Protein AF-A0A158P7G9-F1 (afdb_monomer)

Mean predicted aligned error: 16.79 Å

Solvent-accessible surface area (backbone atoms only — not comparable to full-atom values): 9884 Å² total; per-residue (Å²): 101,29,85,90,69,49,82,59,61,77,78,54,46,59,65,84,49,72,79,33,96,84,27,44,37,32,59,72,28,66,72,44,48,54,52,50,53,50,50,55,51,51,53,60,57,70,72,47,77,51,72,66,55,52,53,50,53,51,49,52,54,51,51,52,51,52,54,53,52,51,52,51,52,51,53,54,51,50,49,52,51,52,52,51,51,48,49,52,51,51,51,51,52,50,49,52,51,49,55,50,50,51,52,51,51,55,48,53,50,52,52,50,53,50,52,49,51,52,50,52,51,52,55,53,65,73,60,64,70,79,78,80,82,84,78,86,80,93,80,83,82,87,83,87,82,87,81,83,81,88,84,88,79,96,72,91,83,85,84,87,131

Organism: Angiostrongylus cantonensis (NCBI:txid6313)

InterPro domains:
  IPR002172 Low-density lipoprotein (LDL) receptor class A repeat [PF00057] (2-29)
  IPR002172 Low-density lipoprotein (LDL) receptor class A repeat [PS50068] (1-30)
  IPR002172 Low-density lipoprotein (LDL) receptor class A repeat [SM00192] (1-31)
  IPR002172 Low-density lipoprotein (LDL) receptor class A repeat [cd00112] (2-29)
  IPR023415 Low-density lipoprotein (LDL) receptor class A, conserved site [PS01209] (7-29)
  IPR036055 LDL receptor-like superfamily [G3DSA:4.10.400.10] (1-32)
  IPR036055 LDL receptor-like superfamily [SSF57424] (1-32)

Sequence (161 aa):
MCGNGTCIEKSLACDRHYDCIDGTDETECEYFKEAMLRREEEERRTEQPSETEREEEYRGREDMRRIEEERRRTEEQEQRRTEEEERRRIEEEEQRRKAGQEKIERKLEMESRRAQMEDEHRRSEGRTEAAPSVSFKDDYDEELPCLDHEFQCHTGECIDK

Secondary structure (DSSP, 8-state):
--TTS----GGGSSSSS--STT-HHHHTSHHHHHHHHHHHHHHHHHTSPPHHHHHHHHHHHHHHHHHHHHHHHHHHHHHHHHHHHHHHHHHHHHHHHHHHHHHHHHHHHHHHHHHHHHHHHHHHHTT--------------------------SS------

Radius of gyration: 61.54 Å; Cα contacts (8 Å, |Δi|>4): 41; chains: 1; bounding box: 133×57×137 Å

pLDDT: mean 82.25, std 20.01, range [35.5, 98.19]

Foldseek 3Di:
DAPVPDDDDPCQQCPPDQPDPVSRSNCVDPVNVVVVVVVVVVVVVVPDDDPVRVVVVVVVVVVVVVVVVVVVVVVVVVVVVVVVVVVVVVVVVVVVVVVVVVVVVVVVVVVVVVVVVVVVVVVVVVPDDDDPDDDDDPDDDDDDDDDDDDDDDDDDDDDDD

Structure (mmCIF, N/CA/C/O backbone):
data_AF-A0A158P7G9-F1
#
_entry.id   AF-A0A158P7G9-F1
#
loop_
_atom_site.group_PDB
_atom_site.id
_atom_site.type_symbol
_atom_site.label_atom_id
_atom_site.label_alt_id
_atom_site.label_comp_id
_atom_site.label_asym_id
_atom_site.label_entity_id
_atom_site.label_seq_id
_atom_site.pdbx_PDB_ins_code
_atom_site.Cartn_x
_atom_site.Cartn_y
_atom_site.Cartn_z
_atom_site.occupancy
_atom_site.B_iso_or_equiv
_atom_site.auth_seq_id
_atom_site.auth_comp_id
_atom_site.auth_asym_id
_atom_site.auth_atom_id
_atom_site.pdbx_PDB_model_num
ATOM 1 N N . MET A 1 1 ? 51.431 -0.849 -38.409 1.00 77.25 1 MET A N 1
ATOM 2 C CA . MET A 1 1 ? 51.970 -2.029 -37.696 1.00 77.25 1 MET A CA 1
ATOM 3 C C . MET A 1 1 ? 50.804 -2.601 -36.921 1.00 77.25 1 MET A C 1
ATOM 5 O O . MET A 1 1 ? 50.107 -1.812 -36.299 1.00 77.25 1 MET A O 1
ATOM 9 N N . CYS A 1 2 ? 50.565 -3.904 -37.025 1.00 86.69 2 CYS A N 1
ATOM 10 C CA . CYS A 1 2 ? 49.495 -4.596 -36.307 1.00 86.69 2 CYS A CA 1
ATOM 11 C C . CYS A 1 2 ? 49.756 -4.599 -34.794 1.00 86.69 2 CYS A C 1
ATOM 13 O O . CYS A 1 2 ? 50.914 -4.487 -34.377 1.00 86.69 2 CYS A O 1
ATOM 15 N N . GLY A 1 3 ? 48.721 -4.808 -33.976 1.00 83.12 3 GLY A N 1
ATOM 16 C CA . GLY A 1 3 ? 48.842 -4.927 -32.518 1.00 83.12 3 GLY A CA 1
ATOM 17 C C . GLY A 1 3 ? 49.736 -6.092 -32.088 1.00 83.12 3 GLY A C 1
ATOM 18 O O . GLY A 1 3 ? 50.478 -5.985 -31.114 1.00 83.12 3 GLY A O 1
ATOM 19 N N . ASN A 1 4 ? 49.773 -7.158 -32.890 1.00 84.06 4 ASN A N 1
ATOM 20 C CA . ASN A 1 4 ? 50.695 -8.289 -32.728 1.00 84.06 4 ASN A CA 1
ATOM 21 C C . ASN A 1 4 ? 52.157 -8.013 -33.156 1.00 84.06 4 ASN A C 1
ATOM 23 O O . ASN A 1 4 ? 52.992 -8.917 -33.113 1.00 84.06 4 ASN A O 1
ATOM 27 N N . GLY A 1 5 ? 52.492 -6.797 -33.602 1.00 84.25 5 GLY A N 1
ATOM 28 C CA . GLY A 1 5 ? 53.849 -6.409 -34.017 1.00 84.25 5 GLY A CA 1
ATOM 29 C C . GLY A 1 5 ? 54.205 -6.717 -35.478 1.00 84.25 5 GLY A C 1
ATOM 30 O O . GLY A 1 5 ? 55.307 -6.394 -35.922 1.00 84.25 5 GLY A O 1
ATOM 31 N N . THR A 1 6 ? 53.283 -7.294 -36.255 1.00 88.06 6 THR A N 1
ATOM 32 C CA . THR A 1 6 ? 53.451 -7.511 -37.701 1.00 88.06 6 THR A CA 1
ATOM 33 C C . THR A 1 6 ? 53.500 -6.180 -38.457 1.00 88.06 6 THR A C 1
ATOM 35 O O . THR A 1 6 ? 52.722 -5.258 -38.198 1.00 88.06 6 THR A O 1
ATOM 38 N N . CYS A 1 7 ? 54.422 -6.056 -39.411 1.00 90.31 7 CYS A N 1
ATOM 39 C CA . CYS A 1 7 ? 54.519 -4.871 -40.257 1.00 90.31 7 CYS A CA 1
ATOM 40 C C . CYS 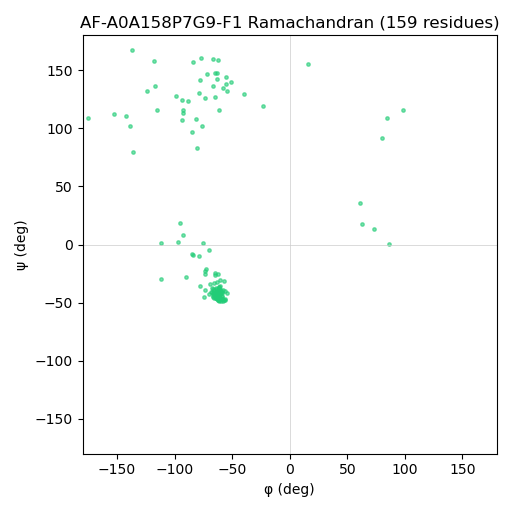A 1 7 ? 53.628 -5.033 -41.495 1.00 90.31 7 CYS A C 1
ATOM 42 O O . CYS A 1 7 ? 53.806 -5.983 -42.251 1.00 90.31 7 CYS A O 1
ATOM 44 N N . ILE A 1 8 ? 52.711 -4.088 -41.693 1.00 87.44 8 ILE A N 1
ATOM 45 C CA . ILE A 1 8 ? 51.880 -3.945 -42.895 1.00 87.44 8 ILE A CA 1
ATOM 46 C C . ILE A 1 8 ? 52.185 -2.598 -43.553 1.00 87.44 8 ILE A C 1
ATOM 48 O O . ILE A 1 8 ? 52.698 -1.680 -42.896 1.00 87.44 8 ILE A O 1
ATOM 52 N N . GLU A 1 9 ? 51.895 -2.476 -44.844 1.00 91.06 9 GLU A N 1
ATOM 53 C CA . GLU A 1 9 ? 52.061 -1.215 -45.564 1.00 91.06 9 GLU A CA 1
ATOM 54 C C . GLU A 1 9 ? 51.115 -0.142 -45.014 1.00 91.06 9 GLU A C 1
ATOM 56 O O . GLU A 1 9 ? 50.008 -0.426 -44.573 1.00 91.06 9 GLU A O 1
ATOM 61 N N . LYS A 1 10 ? 51.537 1.127 -45.044 1.00 86.25 10 LYS A N 1
ATOM 62 C CA . LYS A 1 10 ? 50.713 2.232 -44.519 1.00 86.25 10 LYS A CA 1
ATOM 63 C C . LYS A 1 10 ? 49.421 2.451 -45.311 1.00 86.25 10 LYS A C 1
ATOM 65 O O . LYS A 1 10 ? 48.495 3.037 -44.771 1.00 86.25 10 LYS A O 1
ATOM 70 N N . SER A 1 11 ? 49.396 2.045 -46.578 1.00 89.31 11 SER A N 1
ATOM 71 C CA . SER A 1 11 ? 48.215 2.100 -47.4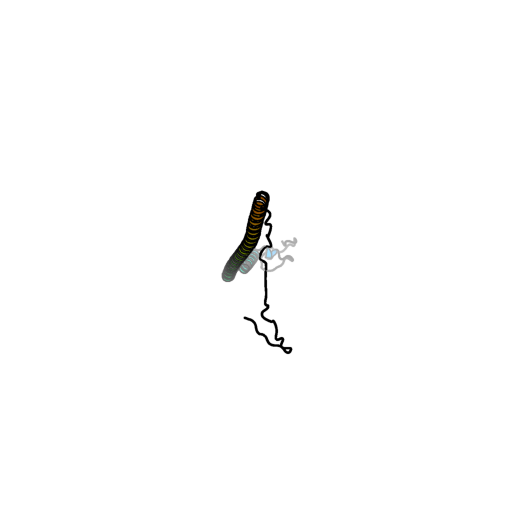46 1.00 89.31 11 SER A CA 1
ATOM 72 C C . SER A 1 11 ? 47.157 1.059 -47.094 1.00 89.31 11 SER A C 1
ATOM 74 O O . SER A 1 11 ? 46.014 1.262 -47.471 1.00 89.31 11 SER A O 1
ATOM 76 N N . LEU A 1 12 ? 47.551 -0.004 -46.389 1.00 90.31 12 LEU A N 1
ATOM 77 C CA . LEU A 1 12 ? 46.689 -1.089 -45.910 1.00 90.31 12 LEU A CA 1
ATOM 78 C C . LEU A 1 12 ? 46.168 -0.821 -44.489 1.00 90.31 12 LEU A C 1
ATOM 80 O O . LEU A 1 12 ? 45.647 -1.703 -43.831 1.00 90.31 12 LEU A O 1
ATOM 84 N N . ALA A 1 13 ? 46.408 0.376 -43.951 1.00 90.62 13 ALA A N 1
ATOM 85 C CA . ALA A 1 13 ? 45.847 0.779 -42.671 1.00 90.62 13 ALA A CA 1
ATOM 86 C C . ALA A 1 13 ? 44.617 1.650 -42.925 1.00 90.62 13 ALA A C 1
ATOM 88 O O . ALA A 1 13 ? 44.716 2.666 -43.623 1.00 90.62 13 ALA A O 1
ATOM 89 N N . CYS A 1 14 ? 43.496 1.303 -42.302 1.00 92.12 14 CYS A N 1
ATOM 90 C CA . CYS A 1 14 ? 42.206 1.955 -42.487 1.00 92.12 14 CYS A CA 1
ATOM 91 C C . CYS A 1 14 ? 41.666 1.889 -43.926 1.00 92.12 14 CYS A C 1
ATOM 93 O O . CYS A 1 14 ? 41.033 2.846 -44.391 1.00 92.12 14 CYS A O 1
ATOM 95 N N . ASP A 1 15 ? 41.904 0.789 -44.639 1.00 93.25 15 ASP A N 1
ATOM 96 C CA . ASP A 1 15 ? 41.473 0.598 -46.029 1.00 93.25 15 ASP A CA 1
ATOM 97 C C . ASP A 1 15 ? 40.150 -0.188 -46.172 1.00 93.25 15 ASP A C 1
ATOM 99 O O . ASP A 1 15 ? 39.626 -0.349 -47.279 1.00 93.25 15 ASP A O 1
ATOM 103 N N . ARG A 1 16 ? 39.538 -0.552 -45.036 1.00 90.56 16 ARG A N 1
ATOM 104 C CA . ARG A 1 16 ? 38.326 -1.377 -44.869 1.00 90.56 16 ARG A CA 1
ATOM 105 C C . ARG A 1 16 ? 38.540 -2.866 -45.141 1.00 90.56 16 ARG A C 1
ATOM 107 O O . ARG A 1 16 ? 37.550 -3.600 -45.250 1.00 90.56 16 ARG A O 1
ATOM 114 N N . HIS A 1 17 ? 39.784 -3.318 -45.230 1.00 92.38 17 HIS A N 1
ATOM 115 C CA . HIS A 1 17 ? 40.159 -4.718 -45.294 1.00 92.38 17 HIS A CA 1
ATOM 116 C C . HIS A 1 17 ? 40.995 -5.103 -44.073 1.00 92.38 17 HIS A C 1
ATOM 118 O O . HIS A 1 17 ? 41.861 -4.367 -43.639 1.00 92.38 17 HIS A O 1
ATOM 124 N N . TYR A 1 18 ? 40.710 -6.265 -43.488 1.00 93.25 18 TYR A N 1
ATOM 125 C CA . TYR A 1 18 ? 41.489 -6.758 -42.355 1.00 93.25 18 TYR A CA 1
ATOM 126 C C . TYR A 1 18 ? 42.720 -7.505 -42.875 1.00 93.25 18 TYR A C 1
ATOM 128 O O . TYR A 1 18 ? 42.632 -8.690 -43.203 1.00 93.25 18 TYR A O 1
ATOM 136 N N . ASP A 1 19 ? 43.855 -6.821 -42.937 1.00 91.19 19 ASP A N 1
ATOM 137 C CA . ASP A 1 19 ? 45.158 -7.378 -43.302 1.00 91.19 19 ASP A CA 1
ATOM 138 C C . ASP A 1 19 ? 45.929 -7.893 -42.075 1.00 91.19 19 ASP A C 1
ATOM 140 O O . ASP A 1 19 ? 46.725 -8.837 -42.161 1.00 91.19 19 ASP A O 1
ATOM 144 N N . CYS A 1 20 ? 45.679 -7.321 -40.896 1.00 90.56 20 CYS A N 1
ATOM 145 C CA . CYS A 1 20 ? 46.176 -7.851 -39.629 1.00 90.56 20 CYS A CA 1
ATOM 146 C C . CYS A 1 20 ? 45.340 -9.052 -39.143 1.00 90.56 20 CYS A C 1
ATOM 148 O O . CYS A 1 20 ? 44.114 -9.041 -39.192 1.00 90.56 20 CYS A O 1
ATOM 150 N N . ILE A 1 21 ? 45.990 -10.069 -38.557 1.00 88.88 21 ILE A N 1
ATOM 151 C CA . ILE A 1 21 ? 45.314 -11.256 -37.975 1.00 88.88 21 ILE A CA 1
ATOM 152 C C . ILE A 1 21 ? 44.349 -10.862 -36.842 1.00 88.88 21 ILE A C 1
ATOM 154 O O . ILE A 1 21 ? 43.296 -11.467 -36.663 1.00 88.88 21 ILE A O 1
ATOM 158 N N . ASP A 1 22 ? 44.732 -9.851 -36.067 1.00 87.94 22 ASP A N 1
ATOM 159 C CA . ASP A 1 22 ? 43.966 -9.216 -34.994 1.00 87.94 22 ASP A CA 1
ATOM 160 C C . ASP A 1 22 ? 43.007 -8.125 -35.493 1.00 87.94 22 ASP A C 1
ATOM 162 O O . ASP A 1 22 ? 42.208 -7.614 -34.712 1.00 87.94 22 ASP A O 1
ATOM 166 N N . GLY A 1 23 ? 43.079 -7.756 -36.775 1.00 89.50 23 GLY A N 1
ATOM 167 C CA . GLY A 1 23 ? 42.253 -6.713 -37.382 1.00 89.50 23 GLY A CA 1
ATOM 168 C C . GLY A 1 23 ? 42.464 -5.309 -36.802 1.00 89.50 23 GLY A C 1
ATOM 169 O O . GLY A 1 23 ? 41.600 -4.437 -36.923 1.00 89.50 23 GLY A O 1
ATOM 170 N N . THR A 1 24 ? 43.577 -5.080 -36.100 1.00 91.81 24 THR A N 1
ATOM 171 C CA . THR A 1 24 ? 43.900 -3.793 -35.451 1.00 91.81 24 THR A CA 1
ATOM 172 C C . THR A 1 24 ? 44.111 -2.653 -36.437 1.00 91.81 24 THR A C 1
ATOM 174 O O . THR A 1 24 ? 43.894 -1.497 -36.095 1.00 91.81 24 THR A O 1
ATOM 177 N N . ASP A 1 25 ? 44.521 -2.991 -37.655 1.00 91.38 25 ASP A N 1
ATOM 178 C CA . ASP A 1 25 ? 44.619 -2.077 -38.789 1.00 91.38 25 ASP A CA 1
ATOM 179 C C . ASP A 1 25 ? 43.305 -1.374 -39.122 1.00 91.38 25 ASP A C 1
ATOM 181 O O . ASP A 1 25 ? 43.353 -0.211 -39.507 1.00 91.38 25 ASP A O 1
ATOM 185 N N . GLU A 1 26 ? 42.161 -2.023 -38.893 1.00 94.56 26 GLU A N 1
ATOM 186 C CA . GLU A 1 26 ? 40.841 -1.461 -39.199 1.00 94.56 26 GLU A CA 1
ATOM 187 C C . GLU A 1 26 ? 40.006 -1.133 -37.953 1.00 94.56 26 GLU A C 1
ATOM 189 O O . GLU A 1 26 ? 39.194 -0.206 -37.965 1.00 94.56 26 GLU A O 1
ATOM 194 N N . THR A 1 27 ? 40.197 -1.857 -36.846 1.00 92.44 27 THR A N 1
ATOM 195 C CA . THR A 1 27 ? 39.428 -1.626 -35.606 1.00 92.44 27 THR A CA 1
ATOM 196 C C . THR A 1 27 ? 39.842 -0.361 -34.850 1.00 92.44 27 THR A C 1
ATOM 198 O O . THR A 1 27 ? 39.042 0.199 -34.098 1.00 92.44 27 THR A O 1
ATOM 201 N N . GLU A 1 28 ? 41.065 0.137 -35.052 1.00 89.19 28 GLU A N 1
ATOM 202 C CA . GLU A 1 28 ? 41.522 1.386 -34.430 1.00 89.19 28 GLU A CA 1
ATOM 203 C C . GLU A 1 28 ? 41.104 2.638 -35.228 1.00 89.19 28 GLU A C 1
ATOM 205 O O . GLU A 1 28 ? 41.204 3.765 -34.730 1.00 89.19 28 GLU A O 1
ATOM 210 N N . CYS A 1 29 ? 40.572 2.457 -36.437 1.00 92.75 29 CYS A N 1
ATOM 211 C CA . CYS A 1 29 ? 40.154 3.544 -37.310 1.00 92.75 29 CYS A CA 1
ATOM 212 C C . CYS A 1 29 ? 38.881 4.234 -36.808 1.00 92.75 29 CYS A C 1
ATOM 214 O O . CYS A 1 29 ? 37.971 3.607 -36.261 1.00 92.75 29 CYS A O 1
ATOM 216 N N . GLU A 1 30 ? 38.789 5.543 -37.053 1.00 93.81 30 GLU A N 1
ATOM 217 C CA . GLU A 1 30 ? 37.664 6.375 -36.601 1.00 93.81 30 GLU A CA 1
ATOM 218 C C . GLU A 1 30 ? 36.309 5.831 -37.063 1.00 93.81 30 GLU A C 1
ATOM 220 O O . GLU A 1 30 ? 35.379 5.736 -36.271 1.00 93.81 30 GLU A O 1
ATOM 225 N N . TYR A 1 31 ? 36.205 5.372 -38.312 1.00 93.00 31 TYR A N 1
ATOM 226 C CA . TYR A 1 31 ? 34.940 4.864 -38.842 1.00 93.00 31 TYR A CA 1
ATOM 227 C C . TYR A 1 31 ? 34.444 3.604 -38.098 1.00 93.00 31 TYR A C 1
ATOM 229 O O . TYR A 1 31 ? 33.234 3.401 -37.979 1.00 93.00 31 TYR A O 1
ATOM 237 N N . PHE A 1 32 ? 35.352 2.751 -37.600 1.00 93.19 32 PHE A N 1
ATOM 238 C CA . PHE A 1 32 ? 35.001 1.544 -36.847 1.00 93.19 32 PHE A CA 1
ATOM 239 C C . PHE A 1 32 ? 34.532 1.919 -35.443 1.00 93.19 32 PHE A C 1
ATOM 241 O O . PHE A 1 32 ? 33.485 1.455 -34.992 1.00 93.19 32 PHE A O 1
ATOM 248 N N . LYS A 1 33 ? 35.255 2.831 -34.784 1.00 93.19 33 LYS A N 1
ATOM 249 C CA . LYS A 1 33 ? 34.867 3.392 -33.483 1.00 93.19 33 LYS A CA 1
ATOM 250 C C . LYS A 1 33 ? 33.502 4.077 -33.557 1.00 93.19 33 LYS A C 1
ATOM 252 O O . LYS A 1 33 ? 32.644 3.809 -32.723 1.00 93.19 33 LYS A O 1
ATOM 257 N N . GLU A 1 34 ? 33.256 4.890 -34.584 1.00 93.62 34 GLU A N 1
ATOM 258 C CA . GLU A 1 34 ? 31.954 5.526 -34.810 1.00 93.62 34 GLU A CA 1
ATOM 259 C C . GLU A 1 34 ? 30.827 4.503 -35.016 1.00 93.62 34 GLU A C 1
ATOM 261 O O . GLU A 1 34 ? 29.733 4.678 -34.479 1.00 93.62 34 GLU A O 1
ATOM 266 N N . ALA A 1 35 ? 31.073 3.427 -35.769 1.00 92.50 35 ALA A N 1
ATOM 267 C CA . ALA A 1 35 ? 30.087 2.368 -35.978 1.00 92.50 35 ALA A CA 1
ATOM 268 C C . ALA A 1 35 ? 29.761 1.614 -34.677 1.00 92.50 35 ALA A C 1
ATOM 270 O O . ALA A 1 35 ? 28.589 1.359 -34.393 1.00 92.50 35 ALA A O 1
ATOM 271 N N . MET A 1 36 ? 30.777 1.308 -33.866 1.00 91.56 36 MET A N 1
ATOM 272 C CA . MET A 1 36 ? 30.597 0.657 -32.567 1.00 91.56 36 MET A CA 1
ATOM 273 C C . MET A 1 36 ? 29.834 1.553 -31.585 1.00 91.56 36 MET A C 1
ATOM 275 O O . MET A 1 36 ? 28.878 1.092 -30.968 1.00 91.56 36 MET A O 1
ATOM 279 N N . LEU A 1 37 ? 30.164 2.846 -31.510 1.00 91.81 37 LEU A N 1
ATOM 280 C CA . LEU A 1 37 ? 29.461 3.803 -30.647 1.00 91.81 37 LEU A CA 1
ATOM 281 C C . LEU A 1 37 ? 27.972 3.934 -30.997 1.00 91.81 37 LEU A C 1
ATOM 283 O O . LEU A 1 37 ? 27.137 4.005 -30.095 1.00 91.81 37 LEU A O 1
ATOM 287 N N . ARG A 1 38 ? 27.624 3.938 -32.292 1.00 92.12 38 ARG A N 1
ATOM 288 C CA . ARG A 1 38 ? 26.219 3.968 -32.742 1.00 92.12 38 ARG A CA 1
ATOM 289 C C . ARG A 1 38 ? 25.463 2.721 -32.310 1.00 92.12 38 ARG A C 1
ATOM 291 O O . ARG A 1 38 ? 24.360 2.836 -31.788 1.00 92.12 38 ARG A O 1
ATOM 298 N N . ARG A 1 39 ? 26.077 1.548 -32.476 1.00 90.75 39 ARG A N 1
ATOM 299 C CA . ARG A 1 39 ? 25.489 0.278 -32.046 1.00 90.75 39 ARG A CA 1
ATOM 300 C C . ARG A 1 39 ? 25.262 0.246 -30.534 1.00 90.75 39 ARG A C 1
ATOM 302 O O . ARG A 1 39 ? 24.176 -0.111 -30.096 1.00 90.75 39 ARG A O 1
ATOM 309 N N . GLU A 1 40 ? 26.246 0.665 -29.743 1.00 88.75 40 GLU A N 1
ATOM 310 C CA . GLU A 1 40 ? 26.096 0.748 -28.287 1.00 88.75 40 GLU A CA 1
ATOM 311 C C . GLU A 1 40 ? 24.990 1.734 -27.873 1.00 88.75 40 GLU A C 1
ATOM 313 O O . GLU A 1 40 ? 24.283 1.514 -26.890 1.00 88.75 40 GLU A O 1
ATOM 318 N N . GLU A 1 41 ? 24.829 2.848 -28.593 1.00 89.19 41 GLU A N 1
ATOM 319 C CA . GLU A 1 41 ? 23.744 3.797 -28.334 1.00 89.19 41 GLU A CA 1
ATOM 320 C C . GLU A 1 41 ? 22.369 3.218 -28.684 1.00 89.19 41 GLU A C 1
ATOM 322 O O . GLU A 1 41 ? 21.417 3.418 -27.930 1.00 89.19 41 GLU A O 1
ATOM 327 N N . GLU A 1 42 ? 22.259 2.487 -29.792 1.00 87.12 42 GLU A N 1
ATOM 328 C CA . GLU A 1 42 ? 21.041 1.776 -30.184 1.00 87.12 42 GLU A CA 1
ATOM 329 C C . GLU A 1 42 ? 20.663 0.701 -29.158 1.00 87.12 42 GLU A C 1
ATOM 331 O O . GLU A 1 42 ? 19.514 0.668 -28.715 1.00 87.12 42 GLU A O 1
ATOM 336 N N . GLU A 1 43 ? 21.628 -0.097 -28.696 1.00 86.69 43 GLU A N 1
ATOM 337 C CA . GLU A 1 43 ? 21.425 -1.096 -27.639 1.00 86.69 43 GLU A CA 1
ATOM 338 C C . GLU A 1 43 ? 20.897 -0.424 -26.351 1.00 86.69 43 GLU A C 1
ATOM 340 O O . GLU A 1 43 ? 19.823 -0.784 -25.858 1.00 86.69 43 GLU A O 1
ATOM 345 N N . ARG A 1 44 ? 21.530 0.669 -25.892 1.00 84.25 44 ARG A N 1
ATOM 346 C CA . ARG A 1 44 ? 21.057 1.464 -24.734 1.00 84.25 44 ARG A CA 1
ATOM 347 C C . ARG A 1 44 ? 19.681 2.111 -24.928 1.00 84.25 44 ARG A C 1
ATOM 349 O O . ARG A 1 44 ? 19.016 2.444 -23.946 1.00 84.25 44 ARG A O 1
ATOM 356 N N . ARG A 1 45 ? 19.261 2.377 -26.166 1.00 81.31 45 ARG A N 1
ATOM 357 C CA . ARG A 1 45 ? 17.919 2.906 -26.470 1.00 81.31 45 ARG A CA 1
ATOM 358 C C . ARG A 1 45 ? 16.865 1.808 -26.407 1.00 81.31 45 ARG A C 1
ATOM 360 O O . ARG A 1 45 ? 15.762 2.083 -25.952 1.00 81.31 45 ARG A O 1
ATOM 367 N N . THR A 1 46 ? 17.197 0.588 -26.824 1.00 78.62 46 THR A N 1
ATOM 368 C CA . THR A 1 46 ? 16.273 -0.557 -26.770 1.00 78.62 46 THR A CA 1
ATOM 369 C C . THR A 1 46 ? 16.051 -1.106 -25.362 1.00 78.62 46 THR A C 1
ATOM 371 O O . THR A 1 46 ? 14.990 -1.655 -25.092 1.00 78.62 46 THR A O 1
ATOM 374 N N . GLU A 1 47 ? 17.006 -0.917 -24.448 1.00 78.56 47 GLU A N 1
ATOM 375 C CA . GLU A 1 47 ? 16.870 -1.299 -23.033 1.00 78.56 47 GLU A CA 1
ATOM 376 C C . GLU A 1 47 ? 16.042 -0.303 -22.204 1.00 78.56 47 GLU A C 1
ATOM 378 O O . GLU A 1 47 ? 15.710 -0.573 -21.048 1.00 78.56 47 GLU A O 1
ATOM 383 N N . GLN A 1 48 ? 15.706 0.865 -22.762 1.00 80.31 48 GLN A N 1
ATOM 384 C CA . GLN A 1 48 ? 14.866 1.829 -22.065 1.00 80.31 48 GLN A CA 1
ATOM 385 C C . GLN A 1 48 ? 13.399 1.404 -22.144 1.00 80.31 48 GLN A C 1
ATOM 387 O O . GLN A 1 48 ? 12.899 1.175 -23.246 1.00 80.31 48 GLN A O 1
ATOM 392 N N . PRO A 1 49 ? 12.681 1.377 -21.006 1.00 79.75 49 PRO A N 1
ATOM 393 C CA . PRO A 1 49 ? 11.253 1.105 -21.015 1.00 79.75 49 PRO A CA 1
ATOM 394 C C . PRO A 1 49 ? 10.535 2.088 -21.939 1.00 79.75 49 PRO A C 1
ATOM 396 O O . PRO A 1 49 ? 10.821 3.292 -21.934 1.00 79.75 49 PRO A O 1
ATOM 399 N N . SER A 1 50 ? 9.583 1.599 -22.718 1.00 86.62 50 SER A N 1
ATOM 400 C CA . SER A 1 50 ? 8.664 2.449 -23.468 1.00 86.62 50 SER A CA 1
ATOM 401 C C . SER A 1 50 ? 7.818 3.308 -22.515 1.00 86.62 50 SER A C 1
ATOM 403 O O . SER A 1 50 ? 7.666 3.009 -21.328 1.00 86.62 50 SER A O 1
ATOM 405 N N . GLU A 1 51 ? 7.261 4.413 -23.017 1.00 87.25 51 GLU A N 1
ATOM 406 C CA . GLU A 1 51 ? 6.352 5.260 -22.226 1.00 87.25 51 GLU A CA 1
ATOM 407 C C . GLU A 1 51 ? 5.161 4.461 -21.688 1.00 87.25 51 GLU A C 1
ATOM 409 O O . GLU A 1 51 ? 4.819 4.586 -20.514 1.00 87.25 51 GLU A O 1
ATOM 414 N N . THR A 1 52 ? 4.617 3.559 -22.504 1.00 88.88 52 THR A N 1
ATOM 415 C CA . THR A 1 52 ? 3.527 2.654 -22.133 1.00 88.88 52 THR A CA 1
ATOM 416 C C . THR A 1 52 ? 3.904 1.707 -20.994 1.00 88.88 52 THR A C 1
ATOM 418 O O . THR A 1 52 ? 3.124 1.559 -20.056 1.00 88.88 52 THR A O 1
ATOM 421 N N . GLU A 1 53 ? 5.107 1.122 -21.014 1.00 89.06 53 GLU A N 1
ATOM 422 C CA . GLU A 1 53 ? 5.572 0.230 -19.938 1.00 89.06 53 GLU A CA 1
ATOM 423 C C . GLU A 1 53 ? 5.749 0.984 -18.615 1.00 89.06 53 GLU A C 1
ATOM 425 O O . GLU A 1 53 ? 5.369 0.482 -17.558 1.00 89.06 53 GLU A O 1
ATOM 430 N N . ARG A 1 54 ? 6.254 2.226 -18.657 1.00 90.62 54 ARG A N 1
ATOM 431 C CA . ARG A 1 54 ? 6.353 3.070 -17.452 1.00 90.62 54 ARG A CA 1
ATOM 432 C C . ARG A 1 54 ? 4.984 3.421 -16.875 1.00 90.62 54 ARG A C 1
ATOM 434 O O . ARG A 1 54 ? 4.814 3.429 -15.656 1.00 90.62 54 ARG A O 1
ATOM 441 N N . GLU A 1 55 ? 4.011 3.725 -17.730 1.00 92.62 55 GLU A N 1
ATOM 442 C CA . GLU A 1 55 ? 2.643 4.025 -17.301 1.00 92.62 55 GLU A CA 1
ATOM 443 C C . GLU A 1 55 ? 1.939 2.802 -16.705 1.00 92.62 55 GLU A C 1
ATOM 445 O O . GLU A 1 55 ? 1.171 2.932 -15.751 1.00 92.62 55 GLU A O 1
ATOM 450 N N . GLU A 1 56 ? 2.166 1.612 -17.256 1.00 94.06 56 GLU A N 1
ATOM 451 C CA . GLU A 1 56 ? 1.661 0.357 -16.693 1.00 94.06 56 GLU A CA 1
ATOM 452 C C . GLU A 1 56 ? 2.316 0.031 -15.350 1.00 94.06 56 GLU A C 1
ATOM 454 O O . GLU A 1 56 ? 1.606 -0.309 -14.404 1.00 94.06 56 GLU A O 1
ATOM 459 N N . GLU A 1 57 ? 3.632 0.219 -15.212 1.00 9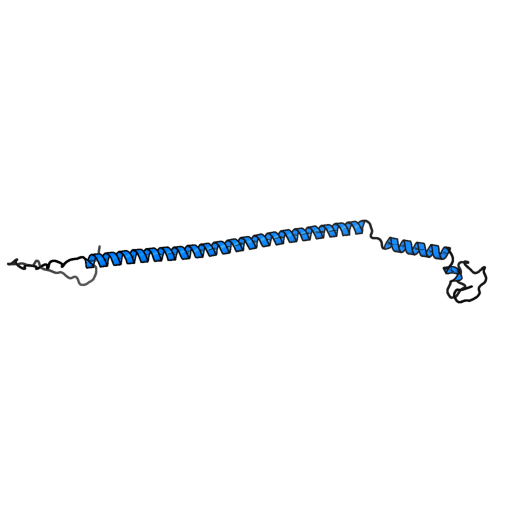3.56 57 GLU A N 1
ATOM 460 C CA . GLU A 1 57 ? 4.326 0.034 -13.933 1.00 93.56 57 GLU A CA 1
ATOM 461 C C . GLU A 1 57 ? 3.793 0.998 -12.862 1.00 93.56 57 GLU A C 1
ATOM 463 O O . GLU A 1 57 ? 3.519 0.594 -11.727 1.00 93.56 57 GLU A O 1
ATOM 468 N N . TYR A 1 58 ? 3.602 2.273 -13.216 1.00 93.31 58 TYR A N 1
ATOM 469 C CA . TYR A 1 58 ? 3.044 3.266 -12.300 1.00 93.31 58 TYR A CA 1
ATOM 470 C C . TYR A 1 58 ? 1.622 2.896 -11.866 1.00 93.31 58 TYR A C 1
ATOM 472 O O . TYR A 1 58 ? 1.337 2.885 -10.666 1.00 93.31 58 TYR A O 1
ATOM 480 N N . ARG A 1 59 ? 0.754 2.531 -12.821 1.00 95.06 59 ARG A N 1
ATOM 481 C CA . ARG A 1 59 ? -0.613 2.069 -12.537 1.00 95.06 59 ARG A CA 1
ATOM 482 C C . ARG A 1 59 ? -0.612 0.833 -11.642 1.00 95.06 59 ARG A C 1
ATOM 484 O O . ARG A 1 59 ? -1.283 0.835 -10.616 1.00 95.06 59 ARG A O 1
ATOM 491 N N . GLY A 1 60 ? 0.221 -0.162 -11.945 1.00 95.00 60 GLY A N 1
ATOM 492 C CA . GLY A 1 60 ? 0.368 -1.358 -11.115 1.00 95.00 60 GLY A CA 1
ATOM 493 C C . GLY A 1 60 ? 0.826 -1.032 -9.691 1.00 95.00 60 GLY A C 1
ATOM 494 O O . GLY A 1 60 ? 0.316 -1.594 -8.721 1.00 95.00 60 GLY A O 1
ATOM 495 N N . ARG A 1 61 ? 1.741 -0.068 -9.530 1.00 95.50 61 ARG A N 1
ATOM 496 C CA . ARG A 1 61 ? 2.187 0.393 -8.208 1.00 95.50 61 ARG A CA 1
ATOM 497 C C . ARG A 1 61 ? 1.076 1.110 -7.440 1.00 95.50 61 ARG A C 1
ATOM 499 O O . ARG A 1 61 ? 0.984 0.940 -6.225 1.00 95.50 61 ARG A O 1
ATOM 506 N N . GLU A 1 62 ? 0.248 1.910 -8.107 1.00 96.94 62 GLU A N 1
ATOM 507 C CA . GLU A 1 62 ? -0.920 2.530 -7.475 1.00 96.94 62 GLU A CA 1
ATOM 508 C C . GLU A 1 62 ? -1.971 1.502 -7.064 1.00 96.94 62 GLU A C 1
ATOM 510 O O . GLU A 1 62 ? -2.472 1.570 -5.944 1.00 96.94 62 GLU A O 1
ATOM 515 N N . ASP A 1 63 ? -2.281 0.538 -7.927 1.00 97.56 63 ASP A N 1
ATOM 516 C CA . ASP A 1 63 ? -3.263 -0.506 -7.636 1.00 97.56 63 ASP A CA 1
ATOM 517 C C . ASP A 1 63 ? -2.831 -1.348 -6.435 1.00 97.56 63 ASP A C 1
ATOM 519 O O . ASP A 1 63 ? -3.622 -1.572 -5.519 1.00 97.56 63 ASP A O 1
ATOM 523 N N . MET A 1 64 ? -1.547 -1.710 -6.356 1.00 96.06 64 MET A N 1
ATOM 524 C CA . MET A 1 64 ? -0.997 -2.400 -5.186 1.00 96.06 64 MET A CA 1
ATOM 525 C C . MET A 1 64 ? -1.146 -1.581 -3.899 1.00 96.06 64 MET A C 1
ATOM 527 O O . MET A 1 64 ? -1.512 -2.138 -2.865 1.00 96.06 64 MET A O 1
ATOM 531 N N . ARG A 1 65 ? -0.928 -0.259 -3.953 1.00 97.38 65 ARG A N 1
ATOM 532 C CA . ARG A 1 65 ? -1.154 0.624 -2.794 1.00 97.38 65 ARG A CA 1
ATOM 533 C C . ARG A 1 65 ? -2.623 0.657 -2.381 1.00 97.38 65 ARG A C 1
ATOM 535 O O . ARG A 1 65 ? -2.907 0.619 -1.187 1.00 97.38 65 ARG A O 1
ATOM 542 N N . ARG A 1 66 ? -3.551 0.714 -3.343 1.00 97.81 66 ARG A N 1
ATOM 543 C CA . ARG A 1 66 ? -5.000 0.693 -3.072 1.00 97.81 66 ARG A CA 1
ATOM 544 C C . ARG A 1 66 ? -5.411 -0.619 -2.403 1.00 97.81 66 ARG A C 1
ATOM 546 O O . ARG A 1 66 ? -6.101 -0.582 -1.390 1.00 97.81 66 ARG A O 1
ATOM 553 N N . ILE A 1 67 ? -4.936 -1.753 -2.924 1.00 97.56 67 ILE A N 1
ATOM 554 C CA . ILE A 1 67 ? -5.208 -3.090 -2.374 1.00 97.56 67 ILE A CA 1
ATOM 555 C C . ILE A 1 67 ? -4.675 -3.209 -0.943 1.00 97.56 67 ILE A C 1
ATOM 557 O O . ILE A 1 67 ? -5.366 -3.709 -0.057 1.00 97.56 67 ILE A O 1
ATOM 561 N N . GLU A 1 68 ? -3.449 -2.746 -0.696 1.00 97.88 68 GLU A N 1
ATOM 562 C CA . GLU A 1 68 ? -2.856 -2.779 0.641 1.00 97.88 68 GLU A CA 1
ATOM 563 C C . GLU A 1 68 ? -3.625 -1.897 1.633 1.00 97.88 68 GLU A C 1
ATOM 565 O O . GLU A 1 68 ? -3.874 -2.308 2.768 1.00 97.88 68 GLU A O 1
ATOM 570 N N . GLU A 1 69 ? -4.046 -0.705 1.208 1.00 98.00 69 GLU A N 1
ATOM 571 C CA . GLU A 1 69 ? -4.848 0.185 2.040 1.00 98.00 69 GLU A CA 1
ATOM 572 C C . GLU A 1 69 ? -6.224 -0.411 2.363 1.00 98.00 69 GLU A C 1
ATOM 574 O O . GLU A 1 69 ? -6.667 -0.336 3.510 1.00 98.00 69 GLU A O 1
ATOM 579 N N . GLU A 1 70 ? -6.893 -1.018 1.383 1.00 98.06 70 GLU A N 1
ATOM 580 C CA . GLU A 1 70 ? -8.163 -1.713 1.595 1.00 98.06 70 GLU A CA 1
ATOM 581 C C . GLU A 1 70 ? -7.997 -2.868 2.583 1.00 98.06 70 GLU A C 1
ATOM 583 O O . GLU A 1 70 ? -8.742 -2.939 3.561 1.00 98.06 70 GLU A O 1
ATOM 588 N N . ARG A 1 71 ? -6.956 -3.695 2.411 1.00 97.75 71 ARG A N 1
ATOM 589 C CA . ARG A 1 71 ? -6.642 -4.785 3.342 1.00 97.75 71 ARG A CA 1
ATOM 590 C C . ARG A 1 71 ? -6.447 -4.265 4.765 1.00 97.75 71 ARG A C 1
ATOM 592 O O . ARG A 1 71 ? -7.071 -4.785 5.686 1.00 97.75 71 ARG A O 1
ATOM 599 N N . ARG A 1 72 ? -5.662 -3.195 4.943 1.00 98.12 72 ARG A N 1
ATOM 600 C CA . ARG A 1 72 ? -5.449 -2.566 6.258 1.00 98.12 72 ARG A CA 1
ATOM 601 C C . ARG A 1 72 ? -6.765 -2.088 6.875 1.00 98.12 72 ARG A C 1
ATOM 603 O O . ARG A 1 72 ? -7.007 -2.318 8.054 1.00 98.12 72 ARG A O 1
ATOM 610 N N . ARG A 1 73 ? -7.637 -1.446 6.090 1.00 98.19 73 ARG A N 1
ATOM 611 C CA . ARG A 1 73 ? -8.952 -0.980 6.568 1.00 98.19 73 ARG A CA 1
ATOM 612 C C . ARG A 1 73 ? -9.838 -2.144 7.010 1.00 98.19 73 ARG A C 1
ATOM 614 O O . ARG A 1 73 ? -10.512 -2.032 8.032 1.00 98.19 73 ARG A O 1
ATOM 621 N N . THR A 1 74 ? -9.847 -3.243 6.260 1.00 97.56 74 THR A N 1
ATOM 622 C CA . THR A 1 74 ? -10.615 -4.443 6.611 1.00 97.56 74 THR A CA 1
ATOM 623 C C . THR A 1 74 ? -10.080 -5.095 7.883 1.00 97.56 74 THR A C 1
ATOM 625 O O . THR A 1 74 ? -10.871 -5.375 8.780 1.00 97.56 74 THR A O 1
ATOM 628 N N . GLU A 1 75 ? -8.761 -5.263 7.999 1.00 97.88 75 GLU A N 1
ATOM 629 C CA . GLU A 1 75 ? -8.105 -5.800 9.199 1.00 97.88 75 GLU A CA 1
ATOM 630 C C . GLU A 1 75 ? -8.416 -4.939 10.436 1.00 97.88 75 GLU A C 1
ATOM 632 O O . GLU A 1 75 ? -8.832 -5.463 11.468 1.00 97.88 75 GLU A O 1
ATOM 637 N N . GLU A 1 76 ? -8.306 -3.611 10.331 1.00 97.75 76 GLU A N 1
ATOM 638 C CA . GLU A 1 76 ? -8.671 -2.687 11.414 1.00 97.75 76 GLU A CA 1
ATOM 639 C C . GLU A 1 76 ? -10.160 -2.784 11.783 1.00 97.75 76 GLU A C 1
ATOM 641 O O . GLU A 1 76 ? -10.524 -2.709 12.959 1.00 97.75 76 GLU A O 1
ATOM 646 N N . GLN A 1 77 ? -11.048 -2.934 10.796 1.00 97.81 77 GLN A N 1
ATOM 647 C CA . GLN A 1 77 ? -12.479 -3.080 11.052 1.00 97.81 77 GLN A CA 1
ATOM 648 C C .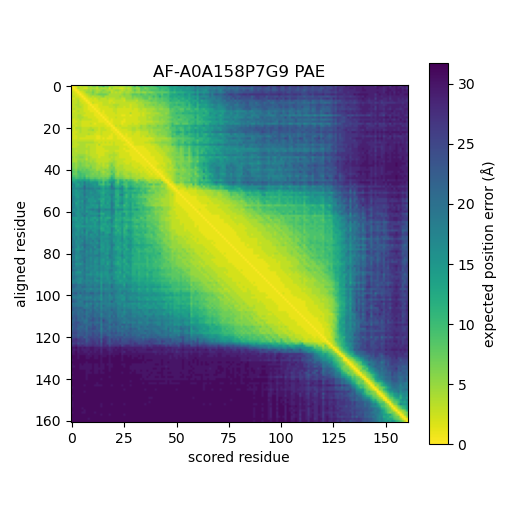 GLN A 1 77 ? -12.792 -4.403 11.758 1.00 97.81 77 GLN A C 1
ATOM 650 O O . GLN A 1 77 ? -13.626 -4.424 12.664 1.00 97.81 77 GLN A O 1
ATOM 655 N N . GLU A 1 78 ? -12.145 -5.494 11.355 1.00 97.94 78 GLU A N 1
ATOM 656 C CA . GLU A 1 78 ? -12.289 -6.801 11.992 1.00 97.94 78 GLU A CA 1
ATOM 657 C C . GLU A 1 78 ? -11.774 -6.766 13.432 1.00 97.94 78 GLU A C 1
ATOM 659 O O . GLU A 1 78 ? -12.510 -7.150 14.339 1.00 97.94 78 GLU A O 1
ATOM 664 N N . GLN A 1 79 ? -10.594 -6.182 13.664 1.00 97.88 79 GLN A N 1
ATOM 665 C CA . GLN A 1 79 ? -10.042 -5.987 15.008 1.00 97.88 79 GLN A CA 1
ATOM 666 C C . GLN A 1 79 ? -11.003 -5.212 15.914 1.00 97.88 79 GLN A C 1
ATOM 668 O O . GLN A 1 79 ? -11.321 -5.662 17.014 1.00 97.88 79 GLN A O 1
ATOM 673 N N . ARG A 1 80 ? -11.554 -4.089 15.435 1.00 98.00 80 ARG A N 1
ATOM 674 C CA . ARG A 1 80 ? -12.542 -3.308 16.200 1.00 98.00 80 ARG A CA 1
ATOM 675 C C . ARG A 1 80 ? -13.782 -4.126 16.549 1.00 98.00 80 ARG A C 1
ATOM 677 O O . ARG A 1 80 ? -14.280 -4.013 17.665 1.00 98.00 80 ARG A O 1
ATOM 684 N N . ARG A 1 81 ? -14.277 -4.954 15.621 1.00 97.81 81 ARG A N 1
ATOM 685 C CA . ARG A 1 81 ? -15.421 -5.845 15.881 1.00 97.81 81 ARG A CA 1
ATOM 686 C C . ARG A 1 81 ? -15.081 -6.883 16.944 1.00 97.81 81 ARG A C 1
ATOM 688 O O . ARG A 1 81 ? -15.886 -7.087 17.847 1.00 97.81 81 ARG A O 1
ATOM 695 N N . THR A 1 82 ? -13.903 -7.501 16.864 1.00 97.69 82 THR A N 1
ATOM 696 C CA . THR A 1 82 ? -13.470 -8.497 17.852 1.00 97.69 82 THR A CA 1
ATOM 697 C C . THR A 1 82 ? -13.268 -7.884 19.234 1.00 97.69 82 THR A C 1
ATOM 699 O O . THR A 1 82 ? -13.736 -8.450 20.215 1.00 97.69 82 THR A O 1
ATOM 702 N N . GLU A 1 83 ? -12.664 -6.695 19.319 1.00 97.88 83 GLU A N 1
ATOM 703 C CA . GLU A 1 83 ? -12.487 -5.972 20.582 1.00 97.88 83 GLU A CA 1
ATOM 704 C C . GLU A 1 83 ? -13.831 -5.568 21.195 1.00 97.88 83 GLU A C 1
ATOM 706 O O . GLU A 1 83 ? -14.022 -5.664 22.406 1.00 97.88 83 GLU A O 1
ATOM 711 N N . GLU A 1 84 ? -14.781 -5.108 20.376 1.00 98.06 84 GLU A N 1
ATOM 712 C CA . GLU A 1 84 ? -16.122 -4.768 20.849 1.00 98.06 84 GLU A CA 1
ATOM 713 C C . GLU A 1 84 ? -16.877 -6.011 21.336 1.00 98.06 84 GLU A C 1
ATOM 715 O O . GLU A 1 84 ? -17.528 -5.969 22.380 1.00 98.06 84 GLU A O 1
ATOM 720 N N . GLU A 1 85 ? -16.775 -7.132 20.620 1.00 97.94 85 GLU A N 1
ATOM 721 C CA . GLU A 1 85 ? -17.372 -8.396 21.046 1.00 97.94 85 GLU A CA 1
ATOM 722 C C . GLU A 1 85 ? -16.756 -8.901 22.358 1.00 97.94 85 GLU A C 1
ATOM 724 O O . GLU A 1 85 ? -17.486 -9.302 23.265 1.00 97.94 85 GLU A O 1
ATOM 729 N N . GLU A 1 86 ? -15.432 -8.836 22.502 1.00 98.12 86 GLU A N 1
ATOM 730 C CA . GLU A 1 86 ? -14.735 -9.202 23.736 1.00 98.12 86 GLU A CA 1
ATOM 731 C C . GLU A 1 86 ? -15.151 -8.298 24.902 1.00 98.12 86 GLU A C 1
ATOM 733 O O . GLU A 1 86 ? -15.493 -8.799 25.975 1.00 98.12 86 GLU A O 1
ATOM 738 N N . ARG A 1 87 ? -15.233 -6.979 24.684 1.00 97.94 87 ARG A N 1
ATOM 739 C CA . ARG A 1 87 ? -15.753 -6.033 25.685 1.00 97.94 87 ARG A CA 1
ATOM 740 C C . ARG A 1 87 ? -17.164 -6.402 26.125 1.00 97.94 87 ARG A C 1
ATOM 742 O O . ARG A 1 87 ? -17.412 -6.482 27.324 1.00 97.94 87 ARG A O 1
ATOM 749 N N . ARG A 1 88 ? -18.065 -6.695 25.182 1.00 98.06 88 ARG A N 1
ATOM 750 C CA . ARG A 1 88 ? -19.439 -7.126 25.492 1.00 98.06 88 ARG A CA 1
ATOM 751 C C . ARG A 1 88 ? -19.460 -8.422 26.305 1.00 98.06 88 ARG A C 1
ATOM 753 O O . ARG A 1 88 ? -20.227 -8.519 27.258 1.00 98.06 88 ARG A O 1
ATOM 760 N N . ARG A 1 89 ? -18.607 -9.398 25.972 1.00 98.12 89 ARG A N 1
ATOM 761 C CA . ARG A 1 89 ? -18.480 -10.659 26.727 1.00 98.12 89 ARG A CA 1
ATOM 762 C C . ARG A 1 89 ? -18.011 -10.415 28.163 1.00 98.12 89 ARG A C 1
ATOM 764 O O . ARG A 1 89 ? -18.608 -10.961 29.088 1.00 98.12 89 ARG A O 1
ATOM 771 N N . ILE A 1 90 ? -16.991 -9.575 28.350 1.00 98.00 90 ILE A N 1
ATOM 772 C CA . ILE A 1 90 ? -16.466 -9.213 29.676 1.00 98.00 90 ILE A CA 1
ATOM 773 C C . ILE A 1 90 ? -17.534 -8.483 30.498 1.00 98.00 90 ILE A C 1
ATOM 775 O O . ILE A 1 90 ? -17.749 -8.817 31.662 1.00 98.00 90 ILE A O 1
ATOM 779 N N . GLU A 1 91 ? -18.233 -7.517 29.900 1.00 98.06 91 GLU A N 1
ATOM 780 C CA . GLU A 1 91 ? -19.312 -6.784 30.569 1.00 98.06 91 GLU A CA 1
ATOM 781 C C . GLU A 1 91 ? -20.457 -7.713 30.986 1.00 98.06 91 GLU A C 1
ATOM 783 O O . GLU A 1 91 ? -20.954 -7.614 32.110 1.00 98.06 91 GLU A O 1
ATOM 788 N N . GLU A 1 92 ? -20.862 -8.647 30.123 1.00 98.00 92 GLU A N 1
ATOM 789 C CA . GLU A 1 92 ? -21.903 -9.622 30.445 1.00 98.00 92 GLU A CA 1
ATOM 790 C C . GLU A 1 92 ? -21.469 -10.565 31.580 1.00 98.00 92 GLU A C 1
ATOM 792 O O . GLU A 1 92 ? -22.244 -10.829 32.504 1.00 98.00 92 GLU A O 1
ATOM 797 N N . GLU A 1 93 ? -20.226 -11.052 31.558 1.00 97.94 93 GLU A N 1
ATOM 798 C CA . GLU A 1 93 ? -19.673 -11.869 32.640 1.00 97.94 93 GLU A CA 1
ATOM 799 C C . GLU A 1 93 ? -19.626 -11.091 33.962 1.00 97.94 93 GLU A C 1
ATOM 801 O O . GLU A 1 93 ? -20.035 -11.605 35.009 1.00 97.94 93 GLU A O 1
ATOM 806 N N . GLU A 1 94 ? -19.208 -9.824 33.928 1.00 98.19 94 GLU A N 1
ATOM 807 C CA . GLU A 1 94 ? -19.189 -8.962 35.106 1.00 98.19 94 GLU A CA 1
ATOM 808 C C . GLU A 1 94 ? -20.604 -8.716 35.647 1.00 98.19 94 GLU A C 1
ATOM 810 O O . GLU A 1 94 ? -20.819 -8.787 36.861 1.00 98.19 94 GLU A O 1
ATOM 815 N N . GLN A 1 95 ? -21.587 -8.484 34.774 1.00 97.75 95 GLN A N 1
ATOM 816 C CA . GLN A 1 95 ? -22.993 -8.353 35.163 1.00 97.75 95 GLN A CA 1
ATOM 817 C C . GLN A 1 95 ? -23.519 -9.635 35.810 1.00 97.75 95 GLN A C 1
ATOM 819 O O . GLN A 1 95 ? -24.147 -9.572 36.868 1.00 97.75 95 GLN A O 1
ATOM 824 N N . ARG A 1 96 ? -23.220 -10.806 35.235 1.00 97.81 96 ARG A N 1
ATOM 825 C CA . ARG A 1 96 ? -23.581 -12.108 35.822 1.00 97.81 96 ARG A CA 1
ATOM 826 C C . ARG A 1 96 ? -22.938 -12.294 37.195 1.00 97.81 96 ARG A C 1
ATOM 828 O O . ARG A 1 96 ? -23.614 -12.732 38.126 1.00 97.81 96 ARG A O 1
ATOM 835 N N . ARG A 1 97 ? -21.665 -11.914 37.350 1.00 97.81 97 ARG A N 1
ATOM 836 C CA . ARG A 1 97 ? -20.944 -11.969 38.630 1.00 97.81 97 ARG A CA 1
ATOM 837 C C . ARG A 1 97 ? -21.571 -11.037 39.668 1.00 97.81 97 ARG A C 1
ATOM 839 O O . ARG A 1 97 ? -21.820 -11.479 40.787 1.00 97.81 97 ARG A O 1
ATOM 846 N N . LYS A 1 98 ? -21.881 -9.790 39.298 1.00 98.19 98 LYS A N 1
ATOM 847 C CA . LYS A 1 98 ? -22.560 -8.807 40.163 1.00 98.19 98 LYS A CA 1
ATOM 848 C C . LYS A 1 98 ? -23.946 -9.290 40.583 1.00 98.19 98 LYS A C 1
ATOM 850 O O . LYS A 1 98 ? -24.235 -9.317 41.773 1.00 98.19 98 LYS A O 1
ATOM 855 N N . ALA A 1 99 ? -24.762 -9.763 39.642 1.00 97.56 99 ALA A N 1
ATOM 856 C CA . ALA A 1 99 ? -26.079 -10.326 39.938 1.00 97.56 99 ALA A CA 1
ATOM 857 C C . ALA A 1 99 ? -25.986 -11.567 40.845 1.00 97.56 99 ALA A C 1
ATOM 859 O O . ALA A 1 99 ? -26.830 -11.774 41.716 1.00 97.56 99 ALA A O 1
ATOM 860 N N . GLY A 1 100 ? -24.953 -12.397 40.665 1.00 97.62 100 GLY A N 1
ATOM 861 C CA . GLY A 1 100 ? -24.647 -13.512 41.559 1.00 97.62 100 GLY A CA 1
ATOM 862 C C . GLY A 1 100 ? -24.312 -13.050 42.981 1.00 97.62 100 GLY A C 1
ATOM 863 O O . GLY A 1 100 ? -24.883 -13.570 43.937 1.00 97.62 100 GLY A O 1
ATOM 864 N N . GLN A 1 101 ? -23.438 -12.050 43.122 1.00 97.56 101 GLN A N 1
ATOM 865 C CA . GLN A 1 101 ? -23.075 -11.460 44.416 1.00 97.56 101 GLN A CA 1
ATOM 866 C C . GLN A 1 101 ? -24.281 -10.822 45.116 1.00 97.56 101 GLN A C 1
ATOM 868 O O . GLN A 1 101 ? -24.508 -11.098 46.289 1.00 97.56 101 GLN A O 1
ATOM 873 N N . GLU A 1 102 ? -25.107 -10.065 44.393 1.00 97.56 102 GLU A N 1
ATOM 874 C CA . GLU A 1 102 ? -26.309 -9.428 44.941 1.00 97.56 102 GLU A CA 1
ATOM 875 C C . GLU A 1 102 ? -27.324 -10.464 45.455 1.00 97.56 102 GLU A C 1
ATOM 877 O O . GLU A 1 102 ? -27.935 -10.287 46.508 1.00 97.56 102 GLU A O 1
ATOM 882 N N . LYS A 1 103 ? -27.486 -11.597 44.756 1.00 97.75 103 LYS A N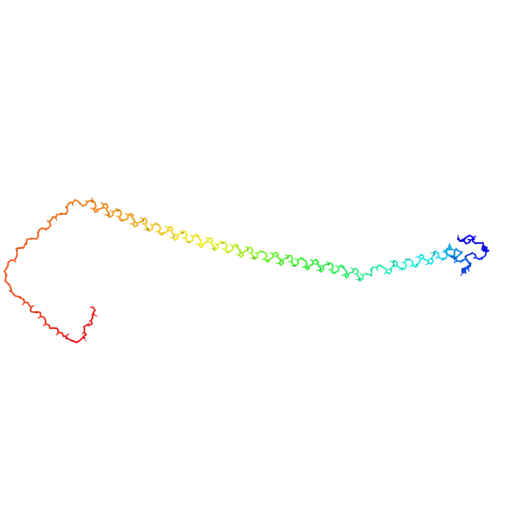 1
ATOM 883 C CA . LYS A 1 103 ? -28.328 -12.706 45.240 1.00 97.75 103 LYS A CA 1
ATOM 884 C C . LYS A 1 103 ? -27.802 -13.299 46.546 1.00 97.75 103 LYS A C 1
ATOM 886 O O . LYS A 1 103 ? -28.604 -13.619 47.423 1.00 97.75 103 LYS A O 1
ATOM 891 N N . ILE A 1 104 ? -26.484 -13.465 46.667 1.00 97.75 104 ILE A N 1
ATOM 892 C CA . ILE A 1 104 ? -25.850 -13.960 47.896 1.00 97.75 104 ILE A CA 1
ATOM 893 C C . ILE A 1 104 ? -26.073 -12.959 49.031 1.00 97.75 104 ILE A C 1
ATOM 895 O O . ILE A 1 104 ? -26.499 -13.360 50.110 1.00 97.75 104 ILE A O 1
ATOM 899 N N . GLU A 1 105 ? -25.858 -11.670 48.780 1.00 97.56 105 GLU A N 1
ATOM 900 C CA . GLU A 1 105 ? -26.063 -10.603 49.761 1.00 97.56 105 GLU A CA 1
ATOM 901 C C . GLU A 1 105 ? -27.515 -10.549 50.253 1.00 97.56 105 GLU A C 1
ATOM 903 O O . GLU A 1 105 ? -27.755 -10.611 51.457 1.00 97.56 105 GLU A O 1
ATOM 908 N N . ARG A 1 106 ? -28.495 -10.567 49.339 1.00 97.19 106 ARG A N 1
ATOM 909 C CA . ARG A 1 106 ? -29.925 -10.629 49.692 1.00 97.19 106 ARG A CA 1
ATOM 910 C C . ARG A 1 106 ? -30.261 -11.861 50.535 1.00 97.19 106 ARG A C 1
ATOM 912 O O . ARG A 1 106 ? -31.070 -11.775 51.457 1.00 97.19 106 ARG A O 1
ATOM 919 N N . LYS A 1 107 ? -29.655 -13.015 50.230 1.00 97.81 107 LYS A N 1
ATOM 920 C CA . LYS A 1 107 ? -29.856 -14.247 51.004 1.00 97.81 107 LYS A CA 1
ATOM 921 C C . LYS A 1 107 ? -29.278 -14.122 52.416 1.00 97.81 107 LYS A C 1
ATOM 923 O O . LYS A 1 107 ? -29.972 -14.461 53.371 1.00 97.81 107 LYS A O 1
ATOM 928 N N . LEU A 1 108 ? -28.061 -13.589 52.547 1.00 97.50 108 LEU A N 1
ATOM 929 C CA . LEU A 1 108 ? -27.427 -13.319 53.842 1.00 97.50 108 LEU A CA 1
ATOM 930 C C . LEU A 1 108 ? -28.240 -12.315 54.670 1.00 97.50 108 LEU A C 1
ATOM 932 O O . LEU A 1 108 ? -28.393 -12.498 55.875 1.00 97.50 108 LEU A O 1
ATOM 936 N N . GLU A 1 109 ? -28.809 -11.286 54.039 1.00 97.06 109 GLU A N 1
ATOM 937 C CA . GLU A 1 109 ? -29.669 -10.319 54.722 1.00 97.06 109 GLU A CA 1
ATOM 938 C C . GLU A 1 109 ? -30.952 -10.977 55.257 1.00 97.06 109 GLU A C 1
ATOM 940 O O . GLU A 1 109 ? -31.315 -10.767 56.416 1.00 97.06 109 GLU A O 1
ATOM 945 N N . MET A 1 110 ? -31.623 -11.813 54.454 1.00 96.00 110 MET A N 1
ATOM 946 C CA . MET A 1 110 ? -32.802 -12.568 54.902 1.00 96.00 110 MET A CA 1
ATOM 947 C C . MET A 1 110 ? -32.473 -13.543 56.040 1.00 96.00 110 MET A C 1
ATOM 949 O O . MET A 1 110 ? -33.223 -13.609 57.014 1.00 96.00 110 MET A O 1
ATOM 953 N N . GLU A 1 111 ? -31.364 -14.282 55.941 1.00 96.62 111 G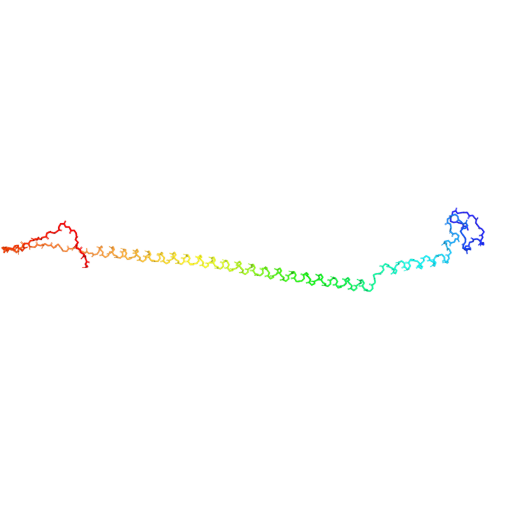LU A N 1
ATOM 954 C CA . GLU A 1 111 ? -30.904 -15.195 56.997 1.00 96.62 111 GLU A CA 1
ATOM 955 C C . GLU A 1 111 ? -30.571 -14.438 58.291 1.00 96.62 111 GLU A C 1
ATOM 957 O O . GLU A 1 111 ? -30.990 -14.860 59.368 1.00 96.62 111 GLU A O 1
ATOM 962 N N . SER A 1 112 ? -29.909 -13.281 58.193 1.00 96.94 112 SER A N 1
ATOM 963 C CA . SER A 1 112 ? -29.620 -12.406 59.335 1.00 96.94 112 SER A CA 1
ATOM 964 C C . SER A 1 112 ? -30.899 -11.884 59.996 1.00 96.94 112 SER A C 1
ATOM 966 O O . SER A 1 112 ? -31.060 -12.011 61.210 1.00 96.94 112 SER A O 1
ATOM 968 N N . ARG A 1 113 ? -31.862 -11.376 59.210 1.00 96.06 113 ARG A N 1
ATOM 969 C CA . ARG A 1 113 ? -33.175 -10.936 59.721 1.00 96.06 113 ARG A CA 1
ATOM 970 C C . ARG A 1 113 ? -33.929 -12.073 60.413 1.00 96.06 113 ARG A C 1
ATOM 972 O O . ARG A 1 113 ? -34.521 -11.861 61.468 1.00 96.06 113 ARG A O 1
ATOM 979 N N . ARG A 1 114 ? -33.896 -13.285 59.848 1.00 95.19 114 ARG A N 1
ATOM 980 C CA . ARG A 1 114 ? -34.503 -14.472 60.464 1.00 95.19 114 ARG A CA 1
ATOM 981 C C . ARG A 1 114 ? -33.833 -14.818 61.794 1.00 95.19 114 ARG A C 1
ATOM 983 O O . ARG A 1 114 ? -34.539 -15.030 62.773 1.00 95.19 114 ARG A O 1
ATOM 990 N N . ALA A 1 115 ? -32.502 -14.831 61.843 1.00 94.69 115 ALA A N 1
ATOM 991 C CA . ALA A 1 115 ? -31.754 -15.096 63.070 1.00 94.69 115 ALA A CA 1
ATOM 992 C C . ALA A 1 115 ? -32.036 -14.044 64.158 1.00 94.69 115 ALA A C 1
ATOM 994 O O . ALA A 1 115 ? -32.176 -14.398 65.325 1.00 94.69 115 ALA A O 1
ATOM 995 N N . GLN A 1 116 ? -32.175 -12.765 63.784 1.00 94.69 116 GLN A N 1
ATOM 996 C CA . GLN A 1 116 ? -32.580 -11.697 64.706 1.00 94.69 116 GLN A CA 1
ATOM 997 C C . GLN A 1 116 ? -33.983 -11.935 65.275 1.00 94.69 116 GLN A C 1
ATOM 999 O O . GLN A 1 116 ? -34.155 -11.855 66.486 1.00 94.69 116 GLN A O 1
ATOM 1004 N N . MET A 1 117 ? -34.964 -12.287 64.434 1.00 90.69 117 MET A N 1
ATOM 1005 C CA . MET A 1 117 ? -36.321 -12.617 64.894 1.00 90.69 117 MET A CA 1
ATOM 1006 C C . MET A 1 117 ? -36.337 -13.845 65.816 1.00 90.69 117 MET A C 1
ATOM 1008 O O . MET A 1 117 ? -37.037 -13.846 66.825 1.00 90.69 117 MET A O 1
ATOM 1012 N N . GLU A 1 118 ? -35.558 -14.884 65.498 1.00 91.44 118 GLU A N 1
ATOM 1013 C CA . GLU A 1 118 ? -35.415 -16.073 66.350 1.00 91.44 118 GLU A CA 1
ATOM 1014 C C . GLU A 1 118 ? -34.758 -15.730 67.705 1.00 91.44 118 GLU A C 1
ATOM 1016 O O . GLU A 1 118 ? -35.182 -16.252 68.737 1.00 91.44 118 GLU A O 1
ATOM 1021 N N . ASP A 1 119 ? -33.767 -14.830 67.737 1.00 91.12 119 ASP A N 1
ATOM 1022 C CA . ASP A 1 119 ? -33.142 -14.356 68.981 1.00 91.12 119 ASP A CA 1
ATOM 1023 C C . ASP A 1 119 ? -34.091 -13.471 69.806 1.00 91.12 119 ASP A C 1
ATOM 1025 O O . ASP A 1 119 ? -34.197 -13.644 71.020 1.00 91.12 119 ASP A O 1
ATOM 1029 N N . GLU A 1 120 ? -34.838 -12.563 69.170 1.00 88.75 120 GLU A N 1
ATOM 1030 C CA . GLU A 1 120 ? -35.868 -11.757 69.837 1.00 88.75 120 GLU A CA 1
ATOM 1031 C C . GLU A 1 120 ? -36.983 -12.626 70.426 1.00 88.75 120 GLU A C 1
ATOM 1033 O O . GLU A 1 120 ? -37.372 -12.416 71.577 1.00 88.75 120 GLU A O 1
ATOM 1038 N N . HIS A 1 121 ? -37.450 -13.638 69.686 1.00 87.06 121 HIS A N 1
ATOM 1039 C CA . HIS A 1 121 ? -38.418 -14.613 70.190 1.00 87.06 121 HIS A CA 1
ATOM 1040 C C . HIS A 1 121 ? -37.853 -15.392 71.385 1.00 87.06 121 HIS A C 1
ATOM 1042 O O . HIS A 1 121 ? -38.532 -15.569 72.395 1.00 87.06 121 HIS A O 1
ATOM 1048 N N . ARG A 1 122 ? -36.588 -15.820 71.326 1.00 82.00 122 ARG A N 1
ATOM 1049 C CA . ARG A 1 122 ? -35.946 -16.513 72.451 1.00 82.00 122 ARG A CA 1
ATOM 1050 C C . ARG A 1 122 ? -35.815 -15.608 73.681 1.00 82.00 122 ARG A C 1
ATOM 1052 O O . ARG A 1 122 ? -35.993 -16.066 74.808 1.00 82.00 122 ARG A O 1
ATOM 1059 N N . ARG A 1 123 ? -35.526 -14.315 73.488 1.00 80.38 123 ARG A N 1
ATOM 1060 C CA . ARG A 1 123 ? -35.474 -13.318 74.574 1.00 80.38 123 ARG A CA 1
ATOM 1061 C C . ARG A 1 123 ? -36.852 -13.022 75.168 1.00 80.38 123 ARG A C 1
ATOM 1063 O O . ARG A 1 123 ? -36.923 -12.752 76.365 1.00 80.38 123 ARG A O 1
ATOM 1070 N N . SER A 1 124 ? -37.925 -13.049 74.374 1.00 71.56 124 SER A N 1
ATOM 1071 C CA . SER A 1 124 ? -39.293 -12.845 74.871 1.00 71.56 124 SER A CA 1
ATOM 1072 C C . SER A 1 124 ? -39.812 -14.062 75.644 1.00 71.56 124 SER A C 1
ATOM 1074 O O . SER A 1 124 ? -40.395 -13.885 76.713 1.00 71.56 124 SER A O 1
ATOM 1076 N N . GLU A 1 125 ? -39.503 -15.283 75.195 1.00 61.47 125 GLU A N 1
ATOM 1077 C CA . GLU A 1 125 ? -39.765 -16.524 75.943 1.00 61.47 125 GLU A CA 1
ATOM 1078 C C . GLU A 1 125 ? -38.935 -16.613 77.232 1.00 61.47 125 GLU A C 1
ATOM 1080 O O . GLU A 1 125 ? -39.417 -17.086 78.255 1.00 61.47 125 GLU A O 1
ATOM 1085 N N . GLY A 1 126 ? -37.715 -16.067 77.238 1.00 57.88 126 GLY A N 1
ATOM 1086 C CA . GLY A 1 126 ? -36.908 -15.906 78.452 1.00 57.88 126 GLY A CA 1
ATOM 1087 C C . GLY A 1 126 ? -37.429 -14.848 79.439 1.00 57.88 126 GLY A C 1
ATOM 1088 O O . GLY A 1 126 ? -36.848 -14.697 80.513 1.00 57.88 126 GLY A O 1
ATOM 1089 N N . ARG A 1 127 ? -38.496 -14.105 79.096 1.00 50.56 127 ARG A N 1
ATOM 1090 C CA . ARG A 1 127 ? -39.085 -13.027 79.913 1.00 50.56 127 ARG A CA 1
ATOM 1091 C C . ARG A 1 127 ? -40.484 -13.351 80.456 1.00 50.56 127 ARG A C 1
ATOM 1093 O O . ARG A 1 127 ? -41.055 -12.516 81.156 1.00 50.56 127 ARG A O 1
ATOM 1100 N N . THR A 1 128 ? -41.043 -14.533 80.191 1.00 50.22 128 THR A N 1
ATOM 1101 C CA . THR A 1 128 ? -42.271 -14.964 80.874 1.00 50.22 128 THR A CA 1
ATOM 1102 C C . THR A 1 128 ? -41.928 -15.403 82.298 1.00 50.22 128 THR A C 1
ATOM 1104 O O . THR A 1 128 ? -41.412 -16.500 82.510 1.00 50.22 128 THR A O 1
ATOM 1107 N N . GLU A 1 129 ? -42.201 -14.542 83.283 1.00 52.59 129 GLU A N 1
ATOM 1108 C CA . GLU A 1 129 ? -42.371 -14.995 84.665 1.00 52.59 129 GLU A CA 1
ATOM 1109 C C . GLU A 1 129 ? -43.464 -16.075 84.712 1.00 52.59 129 GLU A C 1
ATOM 1111 O O . GLU A 1 129 ? -44.413 -16.034 83.928 1.00 52.59 129 GLU A O 1
ATOM 1116 N N . ALA A 1 130 ? -43.262 -17.059 85.594 1.00 53.62 130 ALA A N 1
ATOM 1117 C CA . ALA A 1 130 ? -44.045 -18.280 85.779 1.00 53.62 130 ALA A CA 1
ATOM 1118 C C . ALA A 1 130 ? -45.498 -18.205 85.269 1.00 53.62 130 ALA A C 1
ATOM 1120 O O . ALA A 1 130 ? -46.308 -17.424 85.769 1.00 53.62 130 ALA A O 1
ATOM 1121 N N . ALA A 1 131 ? -45.842 -19.071 84.308 1.00 54.06 131 ALA A N 1
ATOM 1122 C CA . ALA A 1 131 ? -47.224 -19.242 83.875 1.00 54.06 131 ALA A CA 1
ATOM 1123 C C . ALA A 1 131 ? -48.115 -19.574 85.092 1.00 54.06 131 ALA A C 1
ATOM 1125 O O . ALA A 1 131 ? -47.748 -20.456 85.878 1.00 54.06 131 ALA A O 1
ATOM 1126 N N . PRO A 1 132 ? -49.272 -18.910 85.281 1.00 51.84 132 PRO A N 1
ATOM 1127 C CA . PRO A 1 132 ? -50.189 -19.291 86.341 1.00 51.84 132 PRO A CA 1
ATOM 1128 C C . PRO A 1 132 ? -50.715 -20.697 86.042 1.00 51.84 132 PRO A C 1
ATOM 1130 O O . PRO A 1 132 ? -51.210 -20.981 84.951 1.00 51.84 132 PRO A O 1
ATOM 1133 N N . SER A 1 133 ? -50.584 -21.588 87.022 1.00 49.94 133 SER A N 1
ATOM 1134 C CA . SER A 1 133 ? -51.128 -22.939 86.965 1.00 49.94 133 SER A CA 1
ATOM 1135 C C . SER A 1 133 ? -52.649 -22.870 86.828 1.00 49.94 133 SER A C 1
ATOM 1137 O O . SER A 1 133 ? -53.330 -22.398 87.740 1.00 49.94 133 SER A O 1
ATOM 1139 N N . VAL A 1 134 ? -53.189 -23.346 85.710 1.00 57.34 134 VAL A N 1
ATOM 1140 C CA . VAL A 1 134 ? -54.633 -23.531 85.548 1.00 57.34 134 VAL A CA 1
ATOM 1141 C C . VAL A 1 134 ? -55.014 -24.850 86.220 1.00 57.34 134 VAL A C 1
ATOM 1143 O O . VAL A 1 134 ? -54.670 -25.920 85.724 1.00 57.34 134 VAL A O 1
ATOM 1146 N N . SER A 1 135 ? -55.700 -24.787 87.360 1.00 55.72 135 SER A N 1
ATOM 1147 C CA . SER A 1 135 ? -56.400 -25.933 87.944 1.00 55.72 135 SER A CA 1
ATOM 1148 C C . SER A 1 135 ? -57.849 -25.937 87.454 1.00 55.72 135 SER A C 1
ATOM 1150 O O . SER A 1 135 ? -58.616 -25.020 87.748 1.00 55.72 135 SER A O 1
ATOM 1152 N N . PHE A 1 136 ? -58.226 -26.964 86.690 1.00 40.69 136 PHE A N 1
ATOM 1153 C CA . PHE A 1 136 ? -59.628 -27.226 86.368 1.00 40.69 136 PHE A CA 1
ATOM 1154 C C . PHE A 1 136 ? -60.321 -27.780 87.617 1.00 40.69 136 PHE A C 1
ATOM 1156 O O 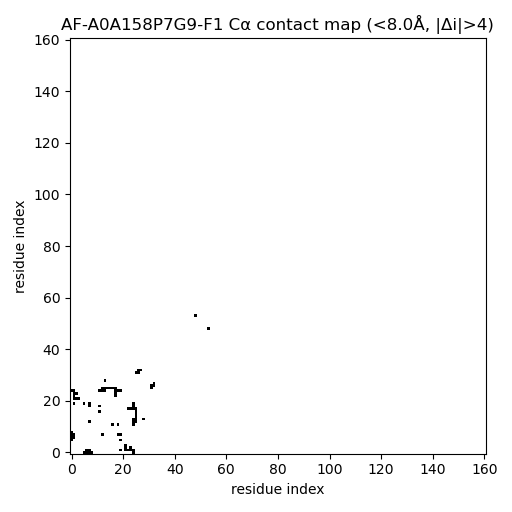. PHE A 1 136 ? -59.836 -28.722 88.242 1.00 40.69 136 PHE A O 1
ATOM 1163 N N . LYS A 1 137 ? -61.421 -27.138 88.014 1.00 48.09 137 LYS A N 1
ATOM 1164 C CA . LYS A 1 137 ? -62.333 -27.631 89.045 1.00 48.09 137 LYS A CA 1
ATOM 1165 C C . LYS A 1 137 ? -63.433 -28.413 88.336 1.00 48.09 137 LYS A C 1
ATOM 1167 O O . LYS A 1 137 ? -64.263 -27.806 87.661 1.00 48.09 137 LYS A O 1
ATOM 1172 N N . ASP A 1 138 ? -63.390 -29.731 88.470 1.00 46.69 138 ASP A N 1
ATOM 1173 C CA . ASP A 1 138 ? -64.442 -30.642 88.025 1.00 46.69 138 ASP A CA 1
ATOM 1174 C C . ASP A 1 138 ? -65.559 -30.651 89.070 1.00 46.69 138 ASP A C 1
ATOM 1176 O O . ASP A 1 138 ? -65.584 -31.500 89.951 1.00 46.69 138 ASP A O 1
ATOM 1180 N N . ASP A 1 139 ? -66.457 -29.673 88.992 1.00 46.09 139 ASP A N 1
ATOM 1181 C CA . ASP A 1 139 ? -67.720 -29.681 89.732 1.00 46.09 139 ASP A CA 1
ATOM 1182 C C . ASP A 1 139 ? -68.839 -29.232 88.782 1.00 46.09 139 ASP A C 1
ATOM 1184 O O . ASP A 1 139 ? -69.251 -28.073 88.790 1.00 46.09 139 ASP A O 1
ATOM 1188 N N . TYR A 1 140 ? -69.308 -30.145 87.930 1.00 47.47 140 TYR A N 1
ATOM 1189 C CA . TYR A 1 140 ? -70.691 -30.143 87.446 1.00 47.47 140 TYR A CA 1
ATOM 1190 C C . TYR A 1 140 ? -71.182 -31.588 87.434 1.00 47.47 140 TYR A C 1
ATOM 1192 O O . TYR A 1 140 ? -70.806 -32.392 86.582 1.00 47.47 140 TYR A O 1
ATOM 1200 N N . ASP A 1 141 ? -71.965 -31.882 88.463 1.00 40.22 141 ASP A N 1
ATOM 1201 C CA . ASP A 1 141 ? -72.618 -33.150 88.738 1.00 40.22 141 ASP A CA 1
ATOM 1202 C C . ASP A 1 141 ? -73.950 -33.270 87.968 1.00 40.22 141 ASP A C 1
ATOM 1204 O O . ASP A 1 141 ? -74.584 -32.265 87.640 1.00 40.22 141 ASP A O 1
ATOM 1208 N N . GLU A 1 142 ? -74.355 -34.530 87.786 1.00 45.59 142 GLU A N 1
ATOM 1209 C CA . GLU A 1 142 ? -75.728 -35.046 87.621 1.00 45.59 142 GLU A CA 1
ATOM 1210 C C . GLU A 1 142 ? -76.443 -35.062 86.236 1.00 45.59 142 GLU A C 1
ATOM 1212 O O . GLU A 1 142 ? -76.955 -34.075 85.721 1.00 45.59 142 GLU A O 1
ATOM 1217 N N . GLU A 1 143 ? -76.582 -36.307 85.737 1.00 44.31 143 GLU A N 1
ATOM 1218 C CA . GLU A 1 143 ? -77.754 -36.905 85.053 1.00 44.31 143 GLU A CA 1
ATOM 1219 C C . GLU A 1 143 ? -78.048 -36.616 83.547 1.00 44.31 143 GLU A C 1
ATOM 1221 O O . GLU A 1 143 ? -78.775 -35.698 83.193 1.00 44.31 143 GLU A O 1
ATOM 1226 N N . LEU A 1 144 ? -77.510 -37.506 82.681 1.00 42.69 144 LEU A N 1
ATOM 1227 C CA . LEU A 1 144 ? -78.003 -38.147 81.416 1.00 42.69 144 LEU A CA 1
ATOM 1228 C C . LEU A 1 144 ? -79.241 -37.593 80.631 1.00 42.69 144 LEU A C 1
ATOM 1230 O O . LEU A 1 144 ? -80.176 -37.103 81.254 1.00 42.69 144 LEU A O 1
ATOM 1234 N N . PRO A 1 145 ? -79.386 -37.832 79.287 1.00 45.62 145 PRO A N 1
ATOM 1235 C CA . PRO A 1 145 ? -78.801 -38.943 78.512 1.00 45.62 145 PRO A CA 1
ATOM 1236 C C . PRO A 1 145 ? -78.196 -38.620 77.123 1.00 45.62 145 PRO A C 1
ATOM 1238 O O . PRO A 1 145 ? -78.397 -37.570 76.517 1.00 45.62 145 PRO A O 1
ATOM 1241 N N . CYS A 1 146 ? -77.461 -39.616 76.622 1.00 36.34 146 CYS A N 1
ATOM 1242 C CA . CYS A 1 146 ? -76.831 -39.735 75.310 1.00 36.34 146 CYS A CA 1
ATOM 1243 C C . CYS A 1 146 ? -77.836 -39.620 74.146 1.00 36.34 146 CYS A C 1
ATOM 1245 O O . CYS A 1 146 ? -78.871 -40.282 74.159 1.00 36.34 146 CYS A O 1
ATOM 1247 N N . LEU A 1 147 ? -77.499 -38.847 73.108 1.00 41.50 147 LEU A N 1
ATOM 1248 C CA . LEU A 1 147 ? -78.130 -38.956 71.789 1.00 41.50 147 LEU A CA 1
ATOM 1249 C C . LEU A 1 147 ? -77.282 -39.914 70.949 1.00 41.50 147 LEU A C 1
ATOM 1251 O O . LEU A 1 147 ? -76.112 -39.642 70.679 1.00 41.50 147 LEU A O 1
ATOM 1255 N N . ASP A 1 148 ? -77.887 -41.059 70.639 1.00 40.78 148 ASP A N 1
ATOM 1256 C CA . ASP A 1 148 ? -77.285 -42.220 69.996 1.00 40.78 148 ASP A CA 1
ATOM 1257 C C . ASP A 1 148 ? -76.516 -41.899 68.713 1.00 40.78 148 ASP A C 1
ATOM 1259 O O . ASP A 1 148 ? -76.918 -41.104 67.859 1.00 40.78 148 ASP A O 1
ATOM 1263 N N . HIS A 1 149 ? -75.392 -42.592 68.599 1.00 47.59 149 HIS A N 1
ATOM 1264 C CA . HIS A 1 149 ? -74.546 -42.663 67.427 1.00 47.59 149 HIS A CA 1
ATOM 1265 C C . HIS A 1 149 ? -75.165 -43.611 66.378 1.00 47.59 149 HIS A C 1
ATOM 1267 O O . HIS A 1 149 ? -75.897 -44.533 66.724 1.00 47.59 149 HIS A O 1
ATOM 1273 N N . GLU A 1 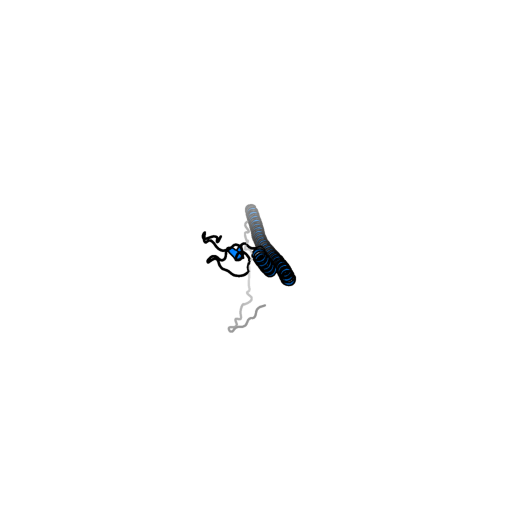150 ? -74.713 -43.448 65.128 1.00 42.47 150 GLU A N 1
ATOM 1274 C CA . GLU A 1 150 ? -74.442 -44.537 64.171 1.00 42.47 150 GLU A CA 1
ATOM 1275 C C . GLU A 1 150 ? -75.494 -44.881 63.098 1.00 42.47 150 GLU A C 1
ATOM 1277 O O . GLU A 1 150 ? -76.540 -45.456 63.362 1.00 42.47 150 GLU A O 1
ATOM 1282 N N . PHE A 1 151 ? -75.110 -44.674 61.832 1.00 35.50 151 PHE A N 1
ATOM 1283 C CA . PHE A 1 151 ? -75.216 -45.719 60.809 1.00 35.50 151 PHE A CA 1
ATOM 1284 C C . PHE A 1 151 ? -73.996 -45.644 59.877 1.00 35.50 151 PHE A C 1
ATOM 1286 O O . PHE A 1 151 ? -73.835 -44.704 59.099 1.00 35.50 151 PHE A O 1
ATOM 1293 N N . GLN A 1 152 ? -73.127 -46.653 59.970 1.00 40.69 152 GLN A N 1
ATOM 1294 C CA . GLN A 1 152 ? -72.140 -46.995 58.945 1.00 40.69 152 GLN A CA 1
ATOM 1295 C C . GLN A 1 152 ? -72.855 -47.405 57.647 1.00 40.69 152 GLN A C 1
ATOM 1297 O O . GLN A 1 152 ? -73.846 -48.133 57.687 1.00 40.69 152 GLN A O 1
ATOM 1302 N N . CYS A 1 153 ? -72.304 -47.033 56.489 1.00 44.09 153 CYS A N 1
ATOM 1303 C CA . CYS A 1 153 ? -72.550 -47.753 55.239 1.00 44.09 153 CYS A CA 1
ATOM 1304 C C . CYS A 1 153 ? -71.227 -48.209 54.617 1.00 44.09 153 CYS A C 1
ATOM 1306 O O . CYS A 1 153 ? -70.250 -47.472 54.525 1.00 44.09 153 CYS A O 1
ATOM 1308 N N . HIS A 1 154 ? -71.244 -49.485 54.244 1.00 45.56 154 HIS A N 1
ATOM 1309 C CA . HIS A 1 154 ? -70.131 -50.397 54.003 1.00 45.56 154 HIS A CA 1
ATOM 1310 C C . HIS A 1 154 ? -69.711 -50.495 52.523 1.00 45.56 154 HIS A C 1
ATOM 1312 O O . HIS A 1 154 ? -69.020 -51.431 52.152 1.00 45.56 154 HIS A O 1
ATOM 1318 N N . THR A 1 155 ? -70.058 -49.552 51.649 1.00 49.00 155 THR A N 1
ATOM 1319 C CA . THR A 1 155 ? -69.525 -49.525 50.272 1.00 49.00 155 THR A CA 1
ATOM 1320 C C . THR A 1 155 ? -69.513 -48.090 49.768 1.00 49.00 155 THR A C 1
ATOM 1322 O O . THR A 1 155 ? -70.572 -47.490 49.621 1.00 49.00 155 THR A O 1
ATOM 1325 N N . GLY A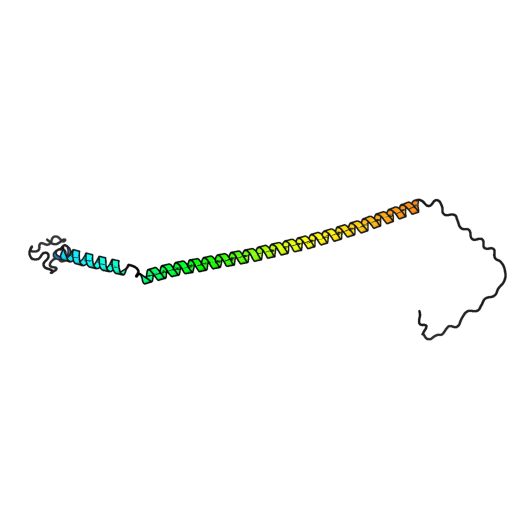 1 156 ? -68.298 -47.567 49.585 1.00 47.69 156 GLY A N 1
ATOM 1326 C CA . GLY A 1 156 ? -67.938 -46.164 49.394 1.00 47.69 156 GLY A CA 1
ATOM 1327 C C . GLY A 1 156 ? -68.862 -45.315 48.526 1.00 47.69 156 GLY A C 1
ATOM 1328 O O . GLY A 1 156 ? -69.139 -45.667 47.388 1.00 47.69 156 GLY A O 1
ATOM 1329 N N . GLU A 1 157 ? -69.245 -44.163 49.077 1.00 49.44 157 GLU A N 1
ATOM 1330 C CA . GLU A 1 157 ? -68.848 -42.835 48.584 1.00 49.44 157 GLU A CA 1
ATOM 1331 C C . GLU A 1 157 ? -69.389 -41.757 49.545 1.00 49.44 157 GLU A C 1
ATOM 1333 O O . GLU A 1 157 ? -70.587 -41.495 49.592 1.00 49.44 157 GLU A O 1
ATOM 1338 N N . CYS A 1 158 ? -68.497 -41.112 50.305 1.00 51.47 158 CYS A N 1
ATOM 1339 C CA . CYS A 1 158 ? -68.747 -39.793 50.889 1.00 51.47 158 CYS A CA 1
ATOM 1340 C C . CYS A 1 158 ? -67.743 -38.832 50.244 1.00 51.47 158 CYS A C 1
ATOM 1342 O O . CYS A 1 158 ? -66.536 -39.018 50.385 1.00 51.47 158 CYS A O 1
ATOM 1344 N N . ILE A 1 159 ? -68.249 -37.857 49.489 1.00 44.72 159 ILE A N 1
ATOM 1345 C CA . ILE A 1 159 ? -67.468 -36.786 48.865 1.00 44.72 159 ILE A CA 1
ATOM 1346 C C . ILE A 1 159 ? -67.470 -35.586 49.815 1.00 44.72 159 ILE A C 1
ATOM 1348 O O . ILE A 1 159 ? -68.537 -35.097 50.187 1.00 44.72 159 ILE A O 1
ATOM 1352 N N . ASP A 1 160 ? -66.271 -35.124 50.165 1.00 42.38 160 ASP A N 1
ATOM 1353 C CA . ASP A 1 160 ? -65.998 -33.875 50.878 1.00 42.38 160 ASP A CA 1
ATOM 1354 C C . ASP A 1 160 ? -66.423 -32.629 50.082 1.00 42.38 160 ASP A C 1
ATOM 1356 O O . ASP A 1 160 ? -66.238 -32.553 48.861 1.00 42.38 160 ASP A O 1
ATOM 1360 N N . LYS A 1 161 ? -66.846 -31.594 50.813 1.00 41.81 161 LYS A N 1
ATOM 1361 C CA . LYS A 1 161 ? -66.304 -30.236 50.666 1.00 41.81 161 LYS A CA 1
ATOM 1362 C C . LYS A 1 161 ? -66.162 -29.579 52.028 1.00 41.81 161 LYS A C 1
ATOM 1364 O O . LYS A 1 161 ? -67.116 -29.703 52.825 1.00 41.81 161 LYS A O 1
#